Protein AF-A0A9E5VZS6-F1 (afdb_monomer_lite)

Radius of gyration: 19.23 Å; chains: 1; bounding box: 50×30×52 Å

Foldseek 3Di:
DVLVVVLCCQAQNDPVDRPNHLVVLLVLLLVLLVVLLVLLVVFDPPPDVLSVQLVVLSVQCVPDPALVSVLVSLVSNVVSLVVSLVVVVPTPDDPVSVVSSVVSVVSNVVSVVSSVVGCNQVSLVVVVVVVVPPDPPDCVPPDPDDRGDHNDD

Structure (mmCIF, N/CA/C/O backbone):
data_AF-A0A9E5VZS6-F1
#
_entry.id   AF-A0A9E5VZS6-F1
#
loop_
_atom_site.group_PDB
_atom_site.id
_atom_site.type_symbol
_atom_site.label_atom_id
_atom_site.label_alt_id
_atom_site.label_comp_id
_atom_site.label_asym_id
_atom_site.label_entity_id
_atom_site.label_seq_id
_atom_site.pdbx_PDB_ins_code
_atom_site.Cartn_x
_atom_site.Cartn_y
_atom_site.Cartn_z
_atom_site.occupancy
_atom_site.B_iso_or_equiv
_atom_site.auth_seq_id
_atom_site.auth_comp_id
_atom_site.auth_asym_id
_atom_site.auth_atom_id
_atom_site.pdbx_PDB_model_num
ATOM 1 N N . MET A 1 1 ? 20.745 1.304 -21.227 1.00 60.69 1 MET A N 1
ATOM 2 C CA . MET A 1 1 ? 21.016 2.164 -20.062 1.00 60.69 1 MET A CA 1
ATOM 3 C C . MET A 1 1 ? 19.860 3.132 -19.848 1.00 60.69 1 MET A C 1
ATOM 5 O O . MET A 1 1 ? 18.987 2.747 -19.097 1.00 60.69 1 MET A O 1
ATOM 9 N N . LYS A 1 2 ? 19.680 4.189 -20.662 1.00 76.25 2 LYS A N 1
ATOM 10 C CA . LYS A 1 2 ? 18.601 5.202 -20.511 1.00 76.25 2 LYS A CA 1
ATOM 11 C C . LYS A 1 2 ? 17.196 4.717 -20.081 1.00 76.25 2 LYS A C 1
ATOM 13 O O . LYS A 1 2 ? 16.577 5.365 -19.254 1.00 76.25 2 LYS A O 1
ATOM 18 N N . ARG A 1 3 ? 16.666 3.613 -20.634 1.00 76.69 3 ARG A N 1
ATOM 19 C CA . ARG A 1 3 ? 15.328 3.091 -20.255 1.00 76.69 3 ARG A CA 1
ATOM 20 C C . ARG A 1 3 ? 15.298 2.362 -18.912 1.00 76.69 3 ARG A C 1
ATOM 22 O O . ARG A 1 3 ? 14.291 2.422 -18.226 1.00 76.69 3 ARG A O 1
ATOM 29 N N . ARG A 1 4 ? 16.388 1.684 -18.549 1.00 77.81 4 ARG A N 1
ATOM 30 C CA . ARG A 1 4 ? 16.523 1.084 -17.219 1.00 77.81 4 ARG A CA 1
ATOM 31 C C . ARG A 1 4 ? 16.581 2.187 -16.170 1.00 77.81 4 ARG A C 1
ATOM 33 O O . ARG A 1 4 ? 15.800 2.148 -15.236 1.00 77.81 4 ARG A O 1
ATOM 40 N N . ASP A 1 5 ? 17.417 3.192 -16.412 1.00 81.19 5 ASP A N 1
ATOM 41 C CA . ASP A 1 5 ? 17.563 4.346 -15.525 1.00 81.19 5 ASP A CA 1
ATOM 42 C C . ASP A 1 5 ? 16.221 5.091 -15.370 1.00 81.19 5 ASP A C 1
ATOM 44 O O . ASP A 1 5 ? 15.866 5.514 -14.278 1.00 81.19 5 ASP A O 1
ATOM 48 N N . ALA A 1 6 ? 15.424 5.203 -16.443 1.00 81.00 6 ALA A N 1
ATOM 49 C CA . ALA A 1 6 ? 14.077 5.776 -16.380 1.00 81.00 6 ALA A CA 1
ATOM 50 C C . ALA A 1 6 ? 13.093 4.923 -15.555 1.00 81.00 6 ALA A C 1
ATOM 52 O O . ALA A 1 6 ? 12.363 5.469 -14.736 1.00 81.00 6 ALA A O 1
ATOM 53 N N . ALA A 1 7 ? 13.083 3.597 -15.727 1.00 81.62 7 ALA A N 1
ATOM 54 C CA . ALA A 1 7 ? 12.242 2.717 -14.913 1.00 81.62 7 ALA A CA 1
ATOM 55 C C . ALA A 1 7 ? 12.651 2.753 -13.431 1.00 81.62 7 ALA A C 1
ATOM 57 O O . ALA A 1 7 ? 11.790 2.834 -12.563 1.00 81.62 7 ALA A O 1
ATOM 58 N N . GLU A 1 8 ? 13.953 2.744 -13.136 1.00 84.00 8 GLU A N 1
ATOM 59 C CA . GLU A 1 8 ? 14.463 2.886 -11.768 1.00 84.00 8 GLU A CA 1
ATOM 60 C C . GLU A 1 8 ? 14.045 4.234 -11.158 1.00 84.00 8 GLU A C 1
ATOM 62 O O . GLU A 1 8 ? 13.650 4.255 -10.000 1.00 84.00 8 GLU A O 1
ATOM 67 N N . ARG A 1 9 ? 14.005 5.323 -11.939 1.00 84.81 9 ARG A N 1
ATOM 68 C CA . ARG A 1 9 ? 13.484 6.626 -11.487 1.00 84.81 9 ARG A CA 1
ATOM 69 C C . ARG A 1 9 ? 11.993 6.616 -11.159 1.00 84.81 9 ARG A C 1
ATOM 71 O O . ARG A 1 9 ? 11.616 7.099 -10.103 1.00 84.81 9 ARG A O 1
ATOM 78 N N . TYR A 1 10 ? 11.145 6.059 -12.027 1.00 84.06 10 TYR A N 1
ATOM 79 C CA . TYR A 1 10 ? 9.707 5.958 -11.730 1.00 84.06 10 TYR A CA 1
ATOM 80 C C . TYR A 1 10 ? 9.432 5.088 -10.501 1.00 84.06 10 TYR A C 1
ATOM 82 O O . TYR A 1 10 ? 8.443 5.291 -9.798 1.00 84.06 10 TYR A O 1
ATOM 90 N N . PHE A 1 11 ? 10.300 4.109 -10.242 1.00 85.31 11 PHE A N 1
ATOM 91 C CA . PHE A 1 11 ? 10.135 3.213 -9.112 1.00 85.31 11 PHE A CA 1
ATOM 92 C C . PHE A 1 11 ? 10.663 3.798 -7.801 1.00 85.31 11 PHE A C 1
ATOM 94 O O . PHE A 1 11 ? 9.923 3.861 -6.826 1.00 85.31 11 PHE A O 1
ATOM 101 N N . TYR A 1 12 ? 11.932 4.208 -7.781 1.00 86.25 12 TYR A N 1
ATOM 102 C CA . TYR A 1 12 ? 12.658 4.598 -6.571 1.00 86.25 12 TYR A CA 1
ATOM 103 C C . TYR A 1 12 ? 12.740 6.112 -6.349 1.00 86.25 12 TYR A C 1
ATOM 105 O O . TYR A 1 12 ? 13.097 6.508 -5.250 1.00 86.25 12 TYR A O 1
ATOM 113 N N . GLY A 1 13 ? 12.428 6.937 -7.352 1.00 82.69 13 GLY A N 1
ATOM 114 C CA . GLY A 1 13 ? 12.620 8.386 -7.287 1.00 82.69 13 GLY A CA 1
ATOM 115 C C . GLY A 1 13 ? 13.987 8.842 -7.806 1.00 82.69 13 GLY A C 1
ATOM 116 O O . GLY A 1 13 ? 14.698 8.115 -8.512 1.00 82.69 13 GLY A O 1
ATOM 117 N N . THR A 1 14 ? 14.341 10.093 -7.519 1.00 76.75 14 THR A N 1
ATOM 118 C CA . THR A 1 14 ? 15.649 10.675 -7.839 1.00 76.75 14 THR A CA 1
ATOM 119 C C . THR A 1 14 ? 16.239 11.320 -6.598 1.00 76.75 14 THR A C 1
ATOM 121 O O . THR A 1 14 ? 15.518 11.950 -5.843 1.00 76.75 14 THR A O 1
ATOM 124 N N . ASN A 1 15 ? 17.569 11.308 -6.467 1.00 61.03 15 ASN A N 1
ATOM 125 C CA . ASN A 1 15 ? 18.274 11.930 -5.335 1.00 61.03 15 ASN A CA 1
ATOM 126 C C . ASN A 1 15 ? 17.906 13.408 -5.057 1.00 61.03 15 ASN A C 1
ATOM 128 O O . ASN A 1 15 ? 18.200 13.893 -3.968 1.00 61.03 15 ASN A O 1
ATOM 132 N N . ASP A 1 16 ? 17.330 14.119 -6.034 1.00 57.69 16 ASP A N 1
ATOM 133 C CA . ASP A 1 16 ? 16.931 15.527 -5.918 1.00 57.69 16 ASP A CA 1
ATOM 134 C C . ASP A 1 16 ? 15.439 15.706 -5.580 1.00 57.69 16 ASP A C 1
ATOM 136 O O . ASP A 1 16 ? 15.062 16.756 -5.061 1.00 57.69 16 ASP A O 1
ATOM 140 N N . ASN A 1 17 ? 14.597 14.707 -5.875 1.00 54.12 17 ASN A N 1
ATOM 141 C CA . ASN A 1 17 ? 13.210 14.628 -5.426 1.00 54.12 17 ASN A CA 1
ATOM 142 C C . ASN A 1 17 ? 12.678 13.190 -5.604 1.00 54.12 17 ASN A C 1
ATOM 144 O O . ASN A 1 17 ? 12.625 12.684 -6.733 1.00 54.12 17 ASN A O 1
ATOM 148 N N . ASP A 1 18 ? 12.306 12.541 -4.499 1.00 66.50 18 ASP A N 1
ATOM 149 C CA . ASP A 1 18 ? 11.677 11.209 -4.492 1.00 66.50 18 ASP A CA 1
ATOM 150 C C . ASP A 1 18 ? 10.143 11.285 -4.554 1.00 66.50 18 ASP A C 1
ATOM 152 O O . ASP A 1 18 ? 9.480 10.247 -4.680 1.00 66.50 18 ASP A O 1
ATOM 156 N N . GLU A 1 19 ? 9.588 12.503 -4.490 1.00 72.81 19 GLU A N 1
ATOM 157 C CA . GLU A 1 19 ? 8.174 12.782 -4.740 1.00 72.81 19 GLU A CA 1
ATOM 158 C C . GLU A 1 19 ? 7.766 12.202 -6.108 1.00 72.81 19 GLU A C 1
ATOM 160 O O . GLU A 1 19 ? 8.526 12.232 -7.078 1.00 72.81 19 GLU A O 1
ATOM 165 N N . ASP A 1 20 ? 6.563 11.634 -6.175 1.00 80.38 20 ASP A N 1
ATOM 166 C CA . ASP A 1 20 ? 5.991 11.000 -7.372 1.00 80.38 20 ASP A CA 1
ATOM 167 C C . ASP A 1 20 ? 6.629 9.677 -7.847 1.00 80.38 20 ASP A C 1
ATOM 169 O O . ASP A 1 20 ? 6.488 9.285 -9.008 1.00 80.38 20 ASP A O 1
ATOM 173 N N . SER A 1 21 ? 7.280 8.928 -6.952 1.00 89.31 21 SER A N 1
ATOM 174 C CA . SER A 1 21 ? 7.743 7.557 -7.223 1.00 89.31 21 SER A CA 1
ATOM 175 C C . SER A 1 21 ? 6.813 6.476 -6.658 1.00 89.31 21 SER A C 1
ATOM 177 O O . SER A 1 21 ? 6.047 6.710 -5.721 1.00 89.31 21 SER A O 1
ATOM 179 N N . VAL A 1 22 ? 6.902 5.248 -7.186 1.00 89.50 22 VAL A N 1
ATOM 180 C CA . VAL A 1 22 ? 6.166 4.096 -6.626 1.00 89.50 22 VAL A CA 1
ATOM 181 C C . VAL A 1 22 ? 6.519 3.898 -5.149 1.00 89.50 22 VAL A C 1
ATOM 183 O O . VAL A 1 22 ? 5.627 3.731 -4.322 1.00 89.50 22 VAL A O 1
ATOM 186 N N . VAL A 1 23 ? 7.807 3.948 -4.796 1.00 91.12 23 VAL A N 1
ATOM 187 C CA . VAL A 1 23 ? 8.265 3.784 -3.407 1.00 91.12 23 VAL A CA 1
ATOM 188 C C . VAL A 1 23 ? 7.742 4.896 -2.499 1.00 91.12 23 VAL A C 1
ATOM 190 O O . VAL A 1 23 ? 7.324 4.599 -1.382 1.00 91.12 23 VAL A O 1
ATOM 193 N N . TYR A 1 24 ? 7.701 6.142 -2.972 1.00 92.62 24 TYR A N 1
ATOM 194 C CA . TYR A 1 24 ? 7.118 7.251 -2.219 1.00 92.62 24 TYR A CA 1
ATOM 195 C C . TYR A 1 24 ? 5.657 6.976 -1.844 1.00 92.62 24 TYR A C 1
ATOM 197 O O . TYR A 1 24 ? 5.310 6.981 -0.666 1.00 92.62 24 TYR A O 1
ATOM 205 N N . TYR A 1 25 ? 4.817 6.618 -2.816 1.00 93.19 25 TYR A N 1
ATOM 206 C CA . TYR A 1 25 ? 3.405 6.334 -2.549 1.00 93.19 25 TYR A CA 1
ATOM 207 C C . TYR A 1 25 ? 3.176 5.062 -1.716 1.00 93.19 25 TYR A C 1
ATOM 209 O O . TYR A 1 25 ? 2.203 4.982 -0.964 1.00 93.19 25 TYR A O 1
ATOM 217 N N . LEU A 1 26 ? 4.076 4.077 -1.786 1.00 94.56 26 LEU A N 1
ATOM 218 C CA . LEU A 1 26 ? 4.056 2.936 -0.865 1.00 94.56 26 LEU A CA 1
ATOM 219 C C . LEU A 1 26 ? 4.349 3.367 0.579 1.00 94.56 26 LEU A C 1
ATOM 221 O O . LEU A 1 26 ? 3.689 2.887 1.501 1.00 94.56 26 LEU A O 1
ATOM 225 N N . ASN A 1 27 ? 5.286 4.295 0.781 1.00 95.06 27 ASN A N 1
ATOM 226 C CA . ASN A 1 27 ? 5.580 4.850 2.102 1.00 95.06 27 ASN A CA 1
ATOM 227 C C . ASN A 1 27 ? 4.415 5.696 2.636 1.00 95.06 27 ASN A C 1
ATOM 229 O O . ASN A 1 27 ? 4.072 5.572 3.812 1.00 95.06 27 ASN A O 1
ATOM 233 N N . GLU A 1 28 ? 3.741 6.467 1.779 1.00 96.00 28 GLU A N 1
ATOM 234 C CA . GLU A 1 28 ? 2.511 7.183 2.152 1.00 96.00 28 GLU A CA 1
ATOM 235 C C . GLU A 1 28 ? 1.418 6.212 2.622 1.00 96.00 28 GLU A C 1
ATOM 237 O O . GLU A 1 28 ? 0.773 6.427 3.649 1.00 96.00 28 GLU A O 1
ATOM 242 N N . ARG A 1 29 ? 1.260 5.068 1.949 1.00 97.19 29 ARG A N 1
ATOM 243 C CA . ARG A 1 29 ? 0.309 4.027 2.371 1.00 97.19 29 ARG A CA 1
ATOM 244 C C . ARG A 1 29 ? 0.686 3.384 3.708 1.00 97.19 29 ARG A C 1
ATOM 246 O O . ARG A 1 29 ? -0.205 3.147 4.525 1.00 97.19 29 ARG A O 1
ATOM 253 N N . ILE A 1 30 ? 1.976 3.153 3.972 1.00 97.69 30 ILE A N 1
ATOM 254 C CA . ILE A 1 30 ? 2.464 2.698 5.289 1.00 97.69 30 ILE A CA 1
ATOM 255 C C . ILE A 1 30 ? 2.154 3.744 6.370 1.00 97.69 30 ILE A C 1
ATOM 257 O O . ILE A 1 30 ? 1.677 3.385 7.448 1.00 97.69 30 ILE A O 1
ATOM 261 N N . SER A 1 31 ? 2.374 5.029 6.084 1.00 97.69 31 SER A N 1
ATOM 262 C CA . SER A 1 31 ? 2.071 6.139 6.997 1.00 97.69 31 SER A CA 1
ATOM 263 C C . SER A 1 31 ? 0.578 6.188 7.347 1.00 97.69 31 SER A C 1
ATOM 265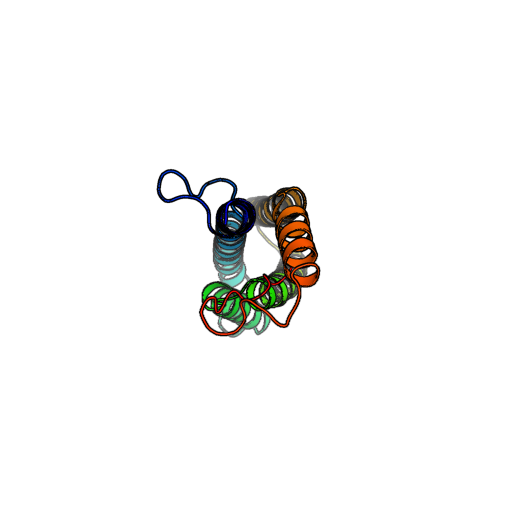 O O . SER A 1 31 ? 0.198 6.164 8.523 1.00 97.69 31 SER A O 1
ATOM 267 N N . SER A 1 32 ? -0.288 6.123 6.332 1.00 98.19 32 SER A N 1
ATOM 268 C CA . SER A 1 32 ? -1.744 6.048 6.497 1.00 98.19 32 SER A CA 1
ATOM 269 C C . SER A 1 32 ? -2.17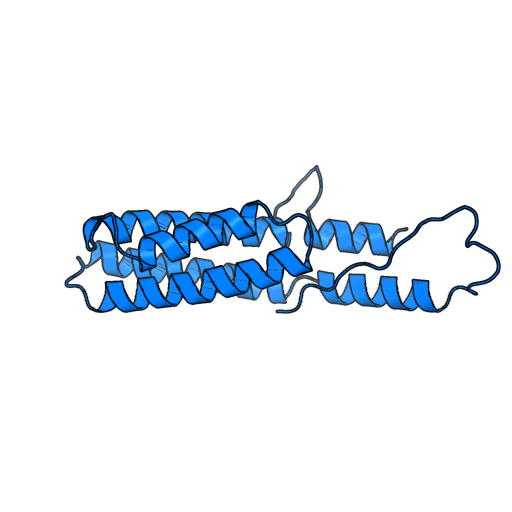9 4.818 7.302 1.00 98.19 32 SER A C 1
ATOM 271 O O . SER A 1 32 ? -3.053 4.918 8.167 1.00 98.19 32 SER A O 1
ATOM 273 N N . ALA A 1 33 ? -1.539 3.662 7.102 1.00 98.31 33 ALA A N 1
ATOM 274 C CA . ALA A 1 33 ? -1.794 2.466 7.906 1.00 98.31 33 ALA A CA 1
ATOM 275 C C . ALA A 1 33 ? -1.337 2.637 9.366 1.00 98.31 33 ALA A C 1
ATOM 277 O O . ALA A 1 33 ? -2.022 2.197 10.291 1.00 98.31 33 ALA A O 1
ATOM 278 N N . GLY A 1 34 ? -0.232 3.345 9.605 1.00 97.81 34 GLY A N 1
ATOM 279 C CA . GLY A 1 34 ? 0.188 3.758 10.945 1.00 97.81 34 GLY A CA 1
ATOM 280 C C . GLY A 1 34 ? -0.878 4.600 11.654 1.00 97.81 34 GLY A C 1
ATOM 281 O O . GLY A 1 34 ? -1.220 4.328 12.809 1.00 97.81 34 GLY A O 1
ATOM 282 N N . ASN A 1 35 ? -1.477 5.560 10.945 1.00 97.94 35 ASN A N 1
ATOM 283 C CA . ASN A 1 35 ? -2.584 6.367 11.464 1.00 97.94 35 ASN A CA 1
ATOM 284 C C . ASN A 1 35 ? -3.828 5.518 11.766 1.00 97.94 35 ASN A C 1
ATOM 286 O O . ASN A 1 35 ? -4.464 5.706 12.808 1.00 97.94 35 ASN A O 1
ATOM 290 N N . LEU A 1 36 ? -4.138 4.532 10.917 1.00 98.31 36 LEU A N 1
ATOM 291 C CA . LEU A 1 36 ? -5.226 3.581 11.159 1.00 98.31 36 LEU A CA 1
ATOM 292 C C . LEU A 1 36 ? -5.017 2.811 12.470 1.00 98.31 36 LEU A C 1
ATOM 294 O O . LEU A 1 36 ? -5.940 2.707 13.279 1.00 98.31 36 LEU A O 1
ATOM 298 N N . LEU A 1 37 ? -3.798 2.320 12.718 1.00 97.94 37 LEU A N 1
ATOM 299 C CA . LEU A 1 37 ? -3.452 1.607 13.952 1.00 97.94 37 LEU A CA 1
ATOM 300 C C . LEU A 1 37 ? -3.626 2.481 15.204 1.00 97.94 37 LEU A C 1
ATOM 302 O O . LEU A 1 37 ? -4.033 1.977 16.252 1.00 97.94 37 LEU A O 1
ATOM 306 N N . ILE A 1 38 ? -3.343 3.786 15.115 1.00 96.19 38 ILE A N 1
ATOM 307 C CA . ILE A 1 38 ? -3.553 4.731 16.225 1.00 96.19 38 ILE A CA 1
ATOM 308 C C . ILE A 1 38 ? -5.039 4.832 16.582 1.00 96.19 38 ILE A C 1
ATOM 310 O O . ILE A 1 38 ? -5.377 4.787 17.767 1.00 96.19 38 ILE A O 1
ATOM 314 N N . ILE A 1 39 ? -5.928 4.946 15.588 1.00 96.25 39 ILE A N 1
ATOM 315 C CA . ILE A 1 39 ? -7.378 4.934 15.835 1.00 96.25 39 ILE A CA 1
ATOM 316 C C . ILE A 1 39 ? -7.791 3.578 16.401 1.00 96.25 39 ILE A C 1
ATOM 318 O O . ILE A 1 39 ? -8.484 3.522 17.415 1.00 96.25 39 ILE A O 1
ATOM 322 N N . ALA A 1 40 ? -7.346 2.486 15.776 1.00 97.44 40 ALA A N 1
ATOM 323 C CA . ALA A 1 40 ? -7.779 1.137 16.114 1.00 97.44 40 ALA A CA 1
ATOM 324 C C . ALA A 1 40 ? -7.555 0.787 17.587 1.00 97.44 40 ALA A C 1
ATOM 326 O O . ALA A 1 40 ? -8.454 0.267 18.248 1.00 97.44 40 ALA A O 1
ATOM 327 N N . ARG A 1 41 ? -6.390 1.156 18.129 1.00 96.75 41 ARG A N 1
ATOM 328 C CA . ARG A 1 41 ? -6.019 0.918 19.533 1.00 96.75 41 ARG A CA 1
ATOM 329 C C . ARG A 1 41 ? -6.908 1.638 20.553 1.00 96.75 41 ARG A C 1
ATOM 331 O O . ARG A 1 41 ? -6.860 1.300 21.729 1.00 96.75 41 ARG A O 1
ATOM 338 N N . ARG A 1 42 ? -7.718 2.620 20.138 1.00 96.06 42 ARG A N 1
ATOM 339 C CA . ARG A 1 42 ? -8.703 3.282 21.016 1.00 96.06 42 ARG A CA 1
ATOM 340 C C . ARG A 1 42 ? -9.984 2.467 21.189 1.00 96.06 42 ARG A C 1
ATOM 342 O O . ARG A 1 42 ? -10.713 2.698 22.148 1.00 96.06 42 ARG A O 1
ATOM 349 N N . TYR A 1 43 ? -10.271 1.561 20.255 1.00 97.38 43 TYR A N 1
ATOM 350 C CA . TYR A 1 43 ? -11.566 0.886 20.140 1.00 97.38 43 TYR A CA 1
ATOM 351 C C . TYR A 1 43 ? -11.478 -0.639 20.201 1.00 97.38 43 TYR A C 1
ATOM 353 O O . TYR A 1 43 ? -12.467 -1.287 20.535 1.00 97.38 43 TYR A O 1
ATOM 361 N N . LEU A 1 44 ? -10.321 -1.216 19.883 1.00 96.81 44 LEU A N 1
ATOM 362 C CA . LEU A 1 44 ? -10.083 -2.657 19.891 1.00 96.81 44 LEU A CA 1
ATOM 363 C C . LEU A 1 44 ? -9.069 -3.038 20.974 1.00 96.81 44 LEU A C 1
ATOM 365 O O . LEU A 1 44 ? -8.361 -2.191 21.519 1.00 96.81 44 LEU A O 1
ATOM 369 N N . SER A 1 45 ? -9.001 -4.334 21.286 1.00 94.94 45 SER A N 1
ATOM 370 C CA . SER A 1 45 ? -7.993 -4.868 22.207 1.00 94.94 45 SER A CA 1
ATOM 371 C C . SER A 1 45 ? -6.584 -4.673 21.643 1.00 94.94 45 SER A C 1
ATOM 373 O O . SER A 1 45 ? -6.372 -4.785 20.441 1.00 94.94 45 SER A O 1
ATOM 375 N N . GLU A 1 46 ? -5.595 -4.459 22.510 1.00 85.25 46 GLU A N 1
ATOM 376 C CA . GLU A 1 46 ? -4.187 -4.352 22.106 1.00 85.25 46 GLU A CA 1
ATOM 377 C C . GLU A 1 46 ? -3.683 -5.606 21.368 1.00 85.25 46 GLU A C 1
ATOM 379 O O . GLU A 1 46 ? -2.867 -5.500 20.457 1.00 85.25 46 GLU A O 1
ATOM 384 N N . ASN A 1 47 ? -4.232 -6.779 21.705 1.00 91.25 47 ASN A N 1
ATOM 385 C CA . ASN A 1 47 ? -3.910 -8.060 21.071 1.00 91.25 47 ASN A CA 1
ATOM 386 C C . ASN A 1 47 ? -4.879 -8.430 19.936 1.00 91.25 47 ASN A C 1
ATOM 388 O O . ASN A 1 47 ? -4.979 -9.603 19.569 1.00 91.25 47 ASN A O 1
ATOM 392 N N . ASP A 1 48 ? -5.645 -7.469 19.410 1.00 97.62 48 ASP A N 1
ATOM 393 C CA . ASP A 1 48 ? -6.538 -7.730 18.288 1.00 97.62 48 ASP A CA 1
ATOM 394 C C . ASP A 1 48 ? -5.730 -8.203 17.068 1.00 97.62 48 ASP A C 1
ATOM 396 O O . ASP A 1 48 ? -4.704 -7.622 16.685 1.00 97.62 48 ASP A O 1
ATOM 400 N N . LYS A 1 49 ? -6.192 -9.295 16.453 1.00 97.75 49 LYS A N 1
ATOM 401 C CA . LYS A 1 49 ? -5.510 -9.901 15.311 1.00 97.75 49 LYS A CA 1
ATOM 402 C C . LYS A 1 49 ? -5.411 -8.921 14.139 1.00 97.75 49 LYS A C 1
ATOM 404 O O . LYS A 1 49 ? -4.377 -8.893 13.485 1.00 97.75 49 LYS A O 1
ATOM 409 N N . LEU A 1 50 ? -6.425 -8.090 13.900 1.00 97.75 50 LEU A N 1
ATOM 410 C CA . LEU A 1 50 ? -6.441 -7.149 12.777 1.00 97.75 50 LEU A CA 1
ATOM 411 C C . LEU A 1 50 ? -5.409 -6.027 12.951 1.00 97.75 50 LEU A C 1
ATOM 413 O O . LEU A 1 50 ? -4.779 -5.616 11.979 1.00 97.75 50 LEU A O 1
ATOM 417 N N . ILE A 1 51 ? -5.167 -5.582 14.190 1.00 98.19 51 ILE A N 1
ATOM 418 C CA . ILE A 1 51 ? -4.070 -4.652 14.514 1.00 98.19 51 ILE A CA 1
ATOM 419 C C . ILE A 1 51 ? -2.719 -5.306 14.199 1.00 98.19 51 ILE A C 1
ATOM 421 O O . ILE A 1 51 ? -1.841 -4.679 13.602 1.00 98.19 51 ILE A O 1
ATOM 425 N N . THR A 1 52 ? -2.562 -6.577 14.571 1.00 98.00 52 THR A N 1
ATOM 426 C CA . THR A 1 52 ? -1.335 -7.342 14.310 1.00 98.00 52 THR A CA 1
ATOM 427 C C . THR A 1 52 ? -1.112 -7.552 12.809 1.00 98.00 52 THR A C 1
ATOM 429 O O . THR A 1 52 ? -0.005 -7.333 12.322 1.00 98.00 52 THR A O 1
ATOM 432 N N . ASP A 1 53 ? -2.155 -7.924 12.065 1.00 98.12 53 ASP A N 1
ATOM 433 C CA . ASP A 1 53 ? -2.094 -8.189 10.625 1.00 98.12 53 ASP A CA 1
ATOM 434 C C . ASP A 1 53 ? -1.683 -6.937 9.828 1.00 98.12 53 ASP A C 1
ATOM 436 O O . ASP A 1 53 ? -0.817 -7.020 8.953 1.00 98.12 53 ASP A O 1
ATOM 440 N N . VAL A 1 54 ? -2.253 -5.770 10.156 1.00 98.12 54 VAL A N 1
ATOM 441 C CA . VAL A 1 54 ? -1.869 -4.492 9.530 1.00 98.12 54 VAL A CA 1
ATOM 442 C C . VAL A 1 54 ? -0.417 -4.149 9.862 1.00 98.12 54 VAL A C 1
ATOM 444 O O . VAL A 1 54 ? 0.367 -3.862 8.959 1.00 98.12 54 VAL A O 1
ATOM 447 N N . SER A 1 55 ? -0.016 -4.255 11.134 1.00 97.94 55 SER A N 1
ATOM 448 C CA . SER A 1 55 ? 1.364 -3.967 11.549 1.00 97.94 55 SER A CA 1
ATOM 449 C C . SER A 1 55 ? 2.388 -4.855 10.832 1.00 97.94 55 SER A C 1
ATOM 451 O O . SER A 1 55 ? 3.429 -4.366 10.398 1.00 97.94 55 SER A O 1
ATOM 453 N N . GLN A 1 56 ? 2.096 -6.149 10.679 1.00 97.94 56 GLN A N 1
ATOM 454 C CA . GLN A 1 56 ? 2.967 -7.084 9.962 1.00 97.94 56 GLN A CA 1
ATOM 455 C C . GLN A 1 56 ? 3.010 -6.805 8.458 1.00 97.94 56 GLN A C 1
ATOM 457 O O . GLN A 1 56 ? 4.048 -7.009 7.828 1.00 97.94 56 GLN A O 1
ATOM 462 N N . SER A 1 57 ? 1.900 -6.358 7.868 1.00 97.38 57 SER A N 1
ATOM 463 C CA . SER A 1 57 ? 1.852 -6.002 6.447 1.00 97.38 57 SER A CA 1
ATOM 464 C C . SER A 1 57 ? 2.693 -4.758 6.160 1.00 97.38 57 SER A C 1
ATOM 466 O O . SER A 1 57 ? 3.465 -4.772 5.202 1.00 97.38 57 SER A O 1
ATOM 468 N N . CYS A 1 58 ? 2.642 -3.741 7.032 1.00 97.56 58 CYS A N 1
ATOM 469 C CA . CYS A 1 58 ? 3.544 -2.587 6.965 1.00 97.56 58 CYS A CA 1
ATOM 470 C C . CYS A 1 58 ? 5.015 -3.018 7.016 1.00 97.56 58 CYS A C 1
ATOM 472 O O . CYS A 1 58 ? 5.790 -2.659 6.134 1.00 97.56 58 CYS A O 1
ATOM 474 N N . GLU A 1 59 ? 5.387 -3.836 8.005 1.00 98.00 59 GLU A N 1
ATOM 475 C CA . GLU A 1 59 ? 6.771 -4.291 8.189 1.00 98.00 59 GLU A CA 1
ATOM 476 C C . GLU A 1 59 ? 7.293 -5.072 6.973 1.00 98.00 59 GLU A C 1
ATOM 478 O O . GLU A 1 59 ? 8.430 -4.883 6.536 1.00 98.00 59 GLU A O 1
ATOM 483 N N . LYS A 1 60 ? 6.469 -5.958 6.403 1.00 96.81 60 LYS A N 1
ATOM 484 C CA . LYS A 1 60 ? 6.847 -6.734 5.215 1.00 96.81 60 LYS A CA 1
ATOM 485 C C . LYS A 1 60 ? 6.996 -5.853 3.978 1.00 96.81 60 LYS A C 1
ATOM 487 O O . LYS A 1 60 ? 7.934 -6.058 3.211 1.00 96.81 60 LYS A O 1
ATOM 492 N N . LEU A 1 61 ? 6.105 -4.878 3.795 1.00 94.50 61 LEU A N 1
ATOM 493 C CA . LEU A 1 61 ? 6.174 -3.939 2.676 1.00 94.50 61 LEU A CA 1
ATOM 494 C C . LEU A 1 61 ? 7.419 -3.045 2.757 1.00 94.50 61 LEU A C 1
ATOM 496 O O . LEU A 1 61 ? 8.107 -2.849 1.751 1.00 94.50 61 LEU A O 1
ATOM 500 N N . GLU A 1 62 ? 7.737 -2.554 3.954 1.00 94.69 62 GLU A N 1
ATOM 501 C CA . GLU A 1 62 ? 8.928 -1.743 4.217 1.00 94.69 62 GLU A CA 1
ATOM 502 C C . GLU A 1 62 ? 10.214 -2.517 3.887 1.00 94.69 62 GLU A C 1
ATOM 504 O O . GLU A 1 62 ? 11.098 -1.998 3.207 1.00 94.69 62 GLU A O 1
ATOM 509 N N . LYS A 1 63 ? 10.281 -3.795 4.284 1.00 94.12 63 LYS A N 1
ATOM 510 C CA . LYS A 1 63 ? 11.450 -4.672 4.094 1.00 94.12 63 LYS A CA 1
ATOM 511 C C . LYS A 1 63 ? 11.592 -5.281 2.699 1.00 94.12 63 LYS A C 1
ATOM 513 O O . LYS A 1 63 ? 12.584 -5.955 2.440 1.00 94.12 63 LYS A O 1
ATOM 518 N N . ALA A 1 64 ? 10.608 -5.132 1.819 1.00 89.81 64 ALA A N 1
ATOM 519 C CA . ALA A 1 64 ? 10.698 -5.710 0.484 1.00 89.81 64 ALA A CA 1
ATOM 520 C C . ALA A 1 64 ? 11.669 -4.925 -0.403 1.00 89.81 64 ALA A C 1
ATOM 522 O O . ALA A 1 64 ? 11.463 -3.736 -0.650 1.00 89.81 64 ALA A O 1
ATOM 523 N N . ASP A 1 65 ? 12.683 -5.614 -0.926 1.00 84.06 65 ASP A N 1
ATOM 524 C CA . ASP A 1 65 ? 13.764 -5.005 -1.713 1.00 84.06 65 ASP A CA 1
ATOM 525 C C . ASP A 1 65 ? 13.468 -4.933 -3.219 1.00 84.06 65 ASP A C 1
ATOM 527 O O . ASP A 1 65 ? 14.119 -4.186 -3.955 1.00 84.06 65 ASP A O 1
ATOM 531 N N . ASP A 1 66 ? 12.486 -5.700 -3.696 1.00 80.19 66 ASP A N 1
ATOM 532 C CA . ASP A 1 66 ? 12.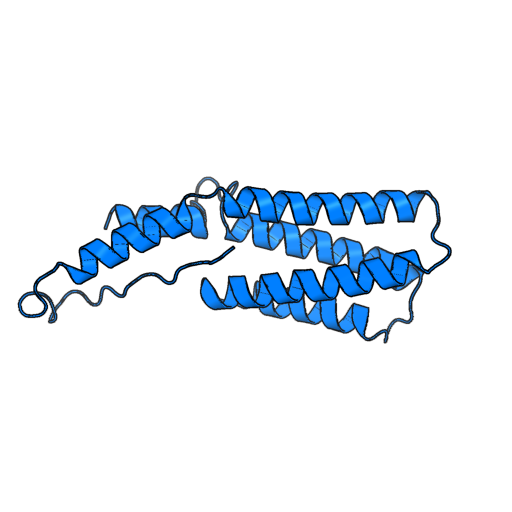170 -5.816 -5.117 1.00 80.19 66 ASP A CA 1
ATOM 5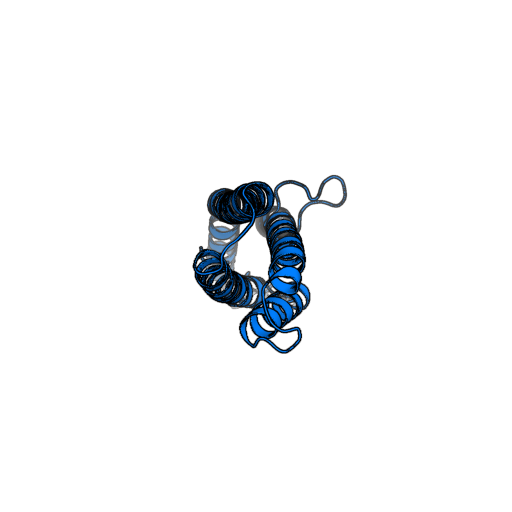33 C C . ASP A 1 66 ? 10.714 -5.427 -5.451 1.00 80.19 66 ASP A C 1
ATOM 535 O O . ASP A 1 66 ? 9.828 -5.525 -4.594 1.00 80.19 66 ASP A O 1
ATOM 539 N N . PRO A 1 67 ? 10.440 -5.000 -6.702 1.00 82.81 67 PRO A N 1
ATOM 540 C CA . PRO A 1 67 ? 9.104 -4.587 -7.129 1.00 82.81 67 PRO A CA 1
ATOM 541 C C . PRO A 1 67 ? 8.010 -5.632 -6.911 1.00 82.81 67 PRO A C 1
ATOM 543 O O . PRO A 1 67 ? 6.907 -5.275 -6.506 1.00 82.81 67 PRO A O 1
ATOM 546 N N . LYS A 1 68 ? 8.299 -6.921 -7.119 1.00 82.62 68 LYS A N 1
ATOM 547 C CA . LYS A 1 68 ? 7.294 -7.974 -6.952 1.00 82.62 68 LYS A CA 1
ATOM 548 C C . LYS A 1 68 ? 6.918 -8.128 -5.483 1.00 82.62 68 LYS A C 1
ATOM 550 O O . LYS A 1 68 ? 5.733 -8.171 -5.168 1.00 82.62 68 LYS A O 1
ATOM 555 N N . GLY A 1 69 ? 7.912 -8.178 -4.596 1.00 84.62 69 GLY A N 1
ATOM 556 C CA . GLY A 1 69 ? 7.674 -8.217 -3.154 1.00 84.62 69 GLY A CA 1
ATOM 557 C C . GLY A 1 69 ? 6.900 -6.989 -2.673 1.00 84.62 69 GLY A C 1
ATOM 558 O O . GLY A 1 69 ? 5.946 -7.121 -1.911 1.00 84.62 69 GLY A O 1
ATOM 559 N N . LYS A 1 70 ? 7.253 -5.795 -3.167 1.00 89.75 70 LYS A N 1
ATOM 560 C CA . LYS A 1 70 ? 6.533 -4.559 -2.830 1.00 89.75 70 LYS A CA 1
ATOM 561 C C . LYS A 1 70 ? 5.074 -4.580 -3.294 1.00 89.75 70 LYS A C 1
ATOM 563 O O . LYS A 1 70 ? 4.216 -4.124 -2.548 1.00 89.75 70 LYS A O 1
ATOM 568 N N . TYR A 1 71 ? 4.774 -5.130 -4.469 1.00 86.12 71 TYR A N 1
ATOM 569 C CA . TYR A 1 71 ? 3.390 -5.298 -4.917 1.00 86.12 71 TYR A CA 1
ATOM 570 C C . TYR A 1 71 ? 2.618 -6.268 -4.016 1.00 86.12 71 TYR A C 1
ATOM 572 O O . TYR A 1 71 ? 1.601 -5.889 -3.438 1.00 86.12 71 TYR A O 1
ATOM 580 N N . GLU A 1 72 ? 3.145 -7.479 -3.820 1.00 88.31 72 GLU A N 1
ATOM 581 C CA . GLU A 1 72 ? 2.488 -8.529 -3.031 1.00 88.31 72 GLU A CA 1
ATOM 582 C C . GLU A 1 72 ? 2.168 -8.049 -1.606 1.00 88.31 72 GLU A C 1
ATOM 584 O O . GLU A 1 72 ? 1.057 -8.227 -1.104 1.00 88.31 72 GLU A O 1
ATOM 589 N N . TYR A 1 73 ? 3.119 -7.382 -0.947 1.00 94.56 73 TYR A N 1
ATOM 590 C CA . TYR A 1 73 ? 2.884 -6.863 0.398 1.00 94.56 73 TYR A CA 1
ATOM 591 C C . TYR A 1 73 ? 2.017 -5.601 0.423 1.00 94.56 73 TYR A C 1
ATOM 593 O O . TYR A 1 73 ? 1.347 -5.363 1.427 1.00 94.56 73 TYR A O 1
ATOM 601 N N . ASN A 1 74 ? 1.956 -4.825 -0.661 1.00 93.69 74 ASN A N 1
ATOM 602 C CA . ASN A 1 74 ? 1.007 -3.721 -0.787 1.00 93.69 74 ASN A CA 1
ATOM 603 C C . ASN A 1 74 ? -0.442 -4.214 -0.949 1.00 93.69 74 ASN A C 1
ATOM 605 O O . ASN A 1 74 ? -1.361 -3.622 -0.374 1.00 93.69 74 ASN A O 1
ATOM 609 N N . GLU A 1 75 ? -0.664 -5.314 -1.671 1.00 91.88 75 GLU A N 1
ATOM 610 C CA . GLU A 1 75 ? -1.975 -5.974 -1.709 1.00 91.88 75 GLU A CA 1
ATOM 611 C C . GLU A 1 75 ? -2.370 -6.472 -0.317 1.00 91.88 75 GLU A C 1
ATOM 613 O O . GLU A 1 75 ? -3.463 -6.176 0.166 1.00 91.88 75 GLU A O 1
ATOM 618 N N . LYS A 1 76 ? -1.447 -7.134 0.394 1.00 96.00 76 LYS A N 1
ATOM 619 C CA . LYS A 1 76 ? -1.689 -7.595 1.772 1.00 96.00 76 LYS A CA 1
ATOM 620 C C . LYS A 1 76 ? -1.958 -6.449 2.746 1.00 96.00 76 LYS A C 1
ATOM 622 O O . LYS A 1 76 ? -2.801 -6.585 3.637 1.00 96.00 76 LYS A O 1
ATOM 627 N N . LEU A 1 77 ? -1.297 -5.306 2.562 1.00 97.31 77 LEU A N 1
ATOM 628 C CA . LEU A 1 77 ? -1.599 -4.093 3.316 1.00 97.31 77 LEU A CA 1
ATOM 629 C C . LEU A 1 77 ? -3.028 -3.607 3.036 1.00 97.31 77 LEU A C 1
ATOM 631 O O . LEU A 1 77 ? -3.743 -3.285 3.977 1.00 97.31 77 LEU A O 1
ATOM 635 N N . THR A 1 78 ? -3.472 -3.617 1.776 1.00 95.50 78 THR A N 1
ATOM 636 C CA . THR A 1 78 ? -4.856 -3.257 1.409 1.00 95.50 78 THR A CA 1
ATOM 637 C C . THR A 1 78 ? -5.862 -4.172 2.096 1.00 95.50 78 THR A C 1
ATOM 639 O O . THR A 1 78 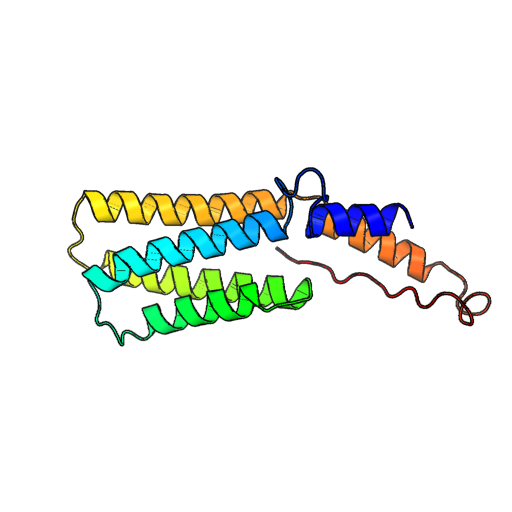? -6.734 -3.693 2.815 1.00 95.50 78 THR A O 1
ATOM 642 N N . GLU A 1 79 ? -5.698 -5.489 1.941 1.00 96.31 79 GLU A N 1
ATOM 643 C CA . GLU A 1 79 ? -6.594 -6.493 2.525 1.00 96.31 79 GLU A CA 1
ATOM 644 C C . GLU A 1 79 ? -6.712 -6.343 4.051 1.00 96.31 79 GLU A C 1
ATOM 646 O O . GLU A 1 79 ? -7.813 -6.376 4.608 1.00 96.31 79 GLU A O 1
ATOM 651 N N . SER A 1 80 ? -5.580 -6.168 4.742 1.00 98.12 80 SER A N 1
ATOM 652 C CA . SER A 1 80 ? -5.558 -6.043 6.204 1.00 98.12 80 SER A CA 1
ATOM 653 C C . SER A 1 80 ? -6.134 -4.710 6.688 1.00 98.12 80 SER A C 1
ATOM 655 O O . SER A 1 80 ? -6.902 -4.698 7.654 1.00 98.12 80 SER A O 1
ATOM 657 N N . CYS A 1 81 ? -5.831 -3.600 6.009 1.00 98.06 81 CYS A N 1
ATOM 658 C CA . CYS A 1 81 ? -6.408 -2.294 6.322 1.00 98.06 81 CYS A CA 1
ATOM 659 C C . CYS A 1 81 ? -7.924 -2.282 6.101 1.00 98.06 81 CYS A C 1
ATOM 661 O O . CYS A 1 81 ? -8.650 -1.808 6.973 1.00 98.06 81 CYS A O 1
ATOM 663 N N . ASP A 1 82 ? -8.421 -2.851 5.001 1.00 97.19 82 ASP A N 1
ATOM 664 C CA . ASP A 1 82 ? -9.858 -2.940 4.720 1.00 97.19 82 ASP A CA 1
ATOM 665 C C . ASP A 1 82 ? -10.598 -3.766 5.775 1.00 97.19 82 ASP A C 1
ATOM 667 O O . ASP A 1 82 ? -11.661 -3.358 6.254 1.00 97.19 82 ASP A O 1
ATOM 671 N N . ALA A 1 83 ? -10.017 -4.891 6.201 1.00 97.94 83 ALA A N 1
ATOM 672 C CA . ALA A 1 83 ? -10.575 -5.704 7.277 1.00 97.94 83 ALA A CA 1
ATOM 673 C C . ALA A 1 83 ? -10.646 -4.926 8.604 1.00 97.94 83 ALA A C 1
ATOM 675 O O . ALA A 1 83 ? -11.681 -4.937 9.277 1.00 97.94 83 ALA A O 1
ATOM 676 N N . LEU A 1 84 ? -9.579 -4.205 8.965 1.00 98.38 84 LEU A N 1
ATOM 677 C CA . LEU A 1 84 ? -9.536 -3.393 10.182 1.00 98.38 84 LEU A CA 1
ATOM 678 C C . LEU A 1 84 ? -10.515 -2.209 10.127 1.00 98.38 84 LEU A C 1
ATOM 680 O O . LEU A 1 84 ? -11.248 -1.974 11.087 1.00 98.38 84 LEU A O 1
ATOM 684 N N . ILE A 1 85 ? -10.583 -1.494 9.002 1.00 97.69 85 ILE A N 1
ATOM 685 C CA . ILE A 1 85 ? -11.547 -0.406 8.776 1.00 97.69 85 ILE A CA 1
ATOM 686 C C . ILE A 1 85 ? -12.977 -0.940 8.883 1.00 97.69 85 ILE A C 1
ATOM 688 O O . ILE A 1 85 ? -13.811 -0.330 9.556 1.00 97.69 85 ILE A O 1
ATOM 692 N N . GLY A 1 86 ? -13.264 -2.088 8.263 1.00 96.81 86 GLY A N 1
ATOM 693 C CA . GLY A 1 86 ? -14.559 -2.757 8.359 1.00 96.81 86 GLY A CA 1
ATOM 694 C C . GLY A 1 86 ? -14.939 -3.059 9.808 1.00 96.81 86 GLY A C 1
ATOM 695 O O . GLY A 1 86 ? -16.038 -2.713 10.239 1.00 96.81 86 GLY A O 1
ATOM 696 N N . GLN A 1 87 ? -14.006 -3.611 10.587 1.00 97.56 87 GLN A N 1
ATOM 697 C CA . GLN A 1 87 ? -14.221 -3.898 12.005 1.00 97.56 87 GLN A CA 1
ATOM 698 C C . GLN A 1 87 ? -14.447 -2.629 12.840 1.00 97.56 87 GLN A C 1
ATOM 700 O O . GLN A 1 87 ? -15.313 -2.614 13.719 1.00 97.56 87 GLN A O 1
ATOM 705 N N . LEU A 1 88 ? -13.706 -1.551 12.568 1.00 97.19 88 LEU A N 1
ATOM 706 C CA . LEU A 1 88 ? -13.872 -0.270 13.260 1.00 97.19 88 LEU A CA 1
ATOM 707 C C . LEU A 1 88 ? -15.215 0.389 12.949 1.00 97.19 88 LEU A C 1
ATOM 709 O O . LEU A 1 88 ? -15.821 0.975 13.843 1.00 97.19 88 LEU A O 1
ATOM 713 N N . LYS A 1 89 ? -15.730 0.244 11.724 1.00 95.06 89 LYS A N 1
ATOM 714 C CA . LYS A 1 89 ? -17.057 0.756 11.340 1.00 95.06 89 LYS A CA 1
ATOM 715 C C . LYS A 1 89 ? -18.210 0.087 12.098 1.00 95.06 89 LYS A C 1
ATOM 717 O O . LYS A 1 89 ? -19.282 0.680 12.191 1.00 95.06 89 LYS A O 1
ATOM 722 N N . LEU A 1 90 ? -17.992 -1.098 12.674 1.00 95.75 90 LEU A N 1
ATOM 723 C CA . LEU A 1 90 ? -18.951 -1.767 13.564 1.00 95.75 90 LEU A CA 1
ATOM 724 C C . LEU A 1 90 ? -18.897 -1.247 15.009 1.00 95.75 90 LEU A C 1
ATOM 726 O O . LEU A 1 90 ? -19.793 -1.542 15.800 1.00 95.75 90 LEU A O 1
ATOM 730 N N . GLN A 1 91 ? -17.864 -0.481 15.367 1.00 95.50 91 GLN A N 1
ATOM 731 C CA . GLN A 1 91 ? -17.730 0.122 16.690 1.00 95.50 91 GLN A CA 1
ATOM 732 C C . GLN A 1 91 ? -18.513 1.436 16.775 1.00 95.50 91 GLN A C 1
ATOM 734 O O . GLN A 1 91 ? -18.758 2.121 15.777 1.00 95.50 91 GLN A O 1
ATOM 739 N N . ASN A 1 92 ? -18.867 1.845 17.994 1.00 94.81 92 ASN A N 1
ATOM 740 C CA . ASN A 1 92 ? -19.504 3.140 18.228 1.00 94.81 92 ASN A CA 1
ATOM 741 C C . ASN A 1 92 ? -18.463 4.276 18.250 1.00 94.81 92 ASN A C 1
ATOM 743 O O . ASN A 1 92 ? -18.212 4.890 19.286 1.00 94.81 92 ASN A O 1
ATOM 747 N N . LEU A 1 93 ? -17.822 4.510 17.103 1.00 95.94 93 LEU A N 1
ATOM 748 C CA . LEU A 1 93 ? -16.795 5.538 16.934 1.00 95.94 93 LEU A CA 1
ATOM 749 C C . LEU A 1 93 ? -17.363 6.950 17.157 1.00 95.94 93 LEU A C 1
ATOM 751 O O . LEU A 1 93 ? -18.497 7.251 16.758 1.00 95.94 93 LEU A O 1
ATOM 755 N N . SER A 1 94 ? -16.532 7.840 17.705 1.00 97.25 94 SER A N 1
ATOM 756 C CA . SER A 1 94 ? -16.817 9.278 17.739 1.00 97.25 94 SER A CA 1
ATOM 757 C C . SER A 1 94 ? -16.968 9.846 16.318 1.00 97.25 94 SER A C 1
ATOM 759 O O . SER A 1 94 ? -16.427 9.298 15.357 1.00 97.25 94 SER A O 1
ATOM 761 N N . SER A 1 95 ? -17.688 10.961 16.150 1.00 95.75 95 SER A N 1
ATOM 762 C CA . SER A 1 95 ? -17.811 11.621 14.836 1.00 95.75 95 SER A CA 1
ATOM 763 C C . SER A 1 95 ? -16.452 12.027 14.262 1.00 95.75 95 SER A C 1
ATOM 765 O O . SER A 1 95 ? -16.227 11.900 13.061 1.00 95.75 95 SER A O 1
ATOM 767 N N . THR A 1 96 ? -15.540 12.470 15.130 1.00 96.38 96 THR A N 1
ATOM 768 C CA . THR A 1 96 ? -14.170 12.837 14.764 1.00 96.38 96 THR A CA 1
ATOM 769 C C . THR A 1 96 ? -13.390 11.628 14.263 1.00 96.38 96 THR A C 1
ATOM 771 O O . THR A 1 96 ? -12.802 11.694 13.189 1.00 96.38 96 THR A O 1
ATOM 774 N N . ASP A 1 97 ? -13.423 10.505 14.986 1.00 96.88 97 ASP A N 1
ATOM 775 C CA . ASP A 1 97 ? -12.688 9.305 14.573 1.00 96.88 97 ASP A CA 1
ATOM 776 C C . ASP A 1 97 ? -13.296 8.665 13.320 1.00 96.88 97 ASP A C 1
ATOM 778 O O . ASP A 1 97 ? -12.550 8.141 12.502 1.00 96.88 97 ASP A O 1
ATOM 782 N N . LYS A 1 98 ? -14.620 8.756 13.109 1.00 96.88 98 LYS A N 1
ATOM 783 C CA . LYS A 1 98 ? -15.253 8.353 11.838 1.00 96.88 98 LYS A CA 1
ATOM 784 C C . LYS A 1 98 ? -14.720 9.170 10.666 1.00 96.88 98 LYS A C 1
ATOM 786 O O . LYS A 1 98 ? -14.264 8.591 9.689 1.00 96.88 98 LYS A O 1
ATOM 791 N N . SER A 1 99 ? -14.730 10.500 10.787 1.00 96.06 99 SER A N 1
ATOM 792 C CA . SER A 1 99 ? -14.207 11.368 9.726 1.00 96.06 99 SER A CA 1
ATOM 793 C C . SER A 1 99 ? -12.726 11.113 9.465 1.00 96.06 99 SER A C 1
ATOM 795 O O . SER A 1 99 ? -12.295 11.165 8.317 1.00 96.06 99 SER A O 1
ATOM 797 N N . PHE A 1 100 ? -11.950 10.846 10.516 1.00 95.56 100 PHE A N 1
ATOM 798 C CA . PHE A 1 100 ? -10.526 10.577 10.377 1.00 95.56 100 PHE A CA 1
ATOM 799 C C . PHE A 1 100 ? -10.278 9.213 9.714 1.00 95.56 100 PHE A C 1
ATOM 801 O O . PHE A 1 100 ? -9.440 9.114 8.825 1.00 95.56 100 PHE A O 1
ATOM 808 N N . LEU A 1 101 ? -11.068 8.189 10.059 1.00 96.56 101 LEU A N 1
ATOM 809 C CA . LEU A 1 101 ? -11.038 6.871 9.419 1.00 96.56 101 LEU A CA 1
ATOM 810 C C . LEU A 1 101 ? -11.355 6.941 7.917 1.00 96.56 101 LEU A C 1
ATOM 812 O O . LEU A 1 101 ? -10.676 6.298 7.118 1.00 96.56 101 LEU A O 1
ATOM 816 N N . ASP A 1 102 ? -12.365 7.723 7.528 1.00 95.00 102 ASP A N 1
ATOM 817 C CA . ASP A 1 102 ? -12.718 7.908 6.117 1.00 95.00 102 ASP A CA 1
ATOM 818 C C . ASP A 1 102 ? -11.622 8.673 5.351 1.00 95.00 102 ASP A C 1
ATOM 820 O O . ASP A 1 102 ? -11.323 8.321 4.210 1.00 95.00 102 ASP A O 1
ATOM 824 N N . GLY A 1 103 ? -10.973 9.656 5.989 1.00 97.25 103 GLY A N 1
ATOM 825 C CA . GLY A 1 103 ? -9.814 10.357 5.424 1.00 97.25 103 GLY A CA 1
ATOM 826 C C . GLY A 1 103 ? -8.640 9.416 5.155 1.00 97.25 103 GLY A C 1
ATOM 827 O O . GLY A 1 103 ? -8.137 9.367 4.039 1.00 97.25 103 GLY A O 1
ATOM 828 N N . ILE A 1 104 ? -8.292 8.570 6.129 1.00 97.50 104 ILE A N 1
ATOM 829 C CA . ILE A 1 104 ? -7.231 7.564 5.974 1.00 97.50 104 ILE A CA 1
ATOM 830 C C . ILE A 1 104 ? -7.513 6.629 4.792 1.00 97.50 104 ILE A C 1
ATOM 832 O O . ILE A 1 104 ? -6.602 6.308 4.028 1.00 97.50 104 ILE A O 1
ATOM 836 N N . LYS A 1 105 ? -8.767 6.188 4.619 1.00 95.50 105 LYS A N 1
ATOM 837 C CA . LYS A 1 105 ? -9.133 5.336 3.479 1.00 95.50 105 LYS A CA 1
ATOM 838 C C . LYS A 1 105 ? -8.962 6.073 2.151 1.00 95.50 105 LYS A C 1
ATOM 840 O O . LYS A 1 105 ? -8.420 5.497 1.211 1.00 95.50 105 LYS A O 1
ATOM 845 N N . ALA A 1 106 ? -9.398 7.329 2.085 1.00 95.44 106 ALA A N 1
ATOM 846 C CA . ALA A 1 106 ? -9.252 8.150 0.889 1.00 95.44 106 ALA A CA 1
ATOM 847 C C . ALA A 1 106 ? -7.776 8.371 0.521 1.00 95.44 106 ALA A C 1
ATOM 849 O O . ALA A 1 106 ? -7.424 8.248 -0.651 1.00 95.44 106 ALA A O 1
ATOM 850 N N . ASP A 1 107 ? -6.911 8.617 1.507 1.00 95.50 107 ASP A N 1
ATOM 851 C CA . ASP A 1 107 ? -5.473 8.795 1.287 1.00 95.50 107 ASP A CA 1
ATOM 852 C C . ASP A 1 107 ? -4.835 7.513 0.732 1.00 95.50 107 ASP A C 1
ATOM 854 O O . ASP A 1 107 ? -4.118 7.556 -0.268 1.00 95.50 107 ASP A O 1
ATOM 858 N N . MET A 1 108 ? -5.159 6.348 1.312 1.00 93.12 108 MET A N 1
ATOM 859 C CA . MET A 1 108 ? -4.679 5.055 0.805 1.00 93.12 108 MET A CA 1
ATOM 860 C C . MET A 1 108 ? -5.100 4.802 -0.648 1.00 93.12 108 MET A C 1
ATOM 862 O O . MET A 1 108 ? -4.280 4.345 -1.454 1.00 93.12 108 MET A O 1
ATOM 866 N N . ASP A 1 109 ? -6.363 5.077 -0.976 1.00 91.00 109 ASP A N 1
ATOM 867 C CA . ASP A 1 109 ? -6.914 4.877 -2.320 1.00 91.00 109 ASP A CA 1
ATOM 868 C C . ASP A 1 109 ? -6.289 5.838 -3.330 1.00 91.00 109 ASP A C 1
ATOM 870 O O . ASP A 1 109 ? -5.931 5.426 -4.434 1.00 91.00 109 ASP A O 1
ATOM 874 N N . SER A 1 110 ? -6.093 7.094 -2.928 1.00 93.25 110 SER A N 1
ATOM 875 C CA . SER A 1 110 ? -5.428 8.115 -3.734 1.00 93.25 110 SER A CA 1
ATOM 876 C C . SER A 1 110 ? -4.008 7.687 -4.105 1.00 93.25 110 SER A C 1
ATOM 878 O O . SER A 1 110 ? -3.663 7.656 -5.287 1.00 93.25 110 SER A O 1
ATOM 880 N N . SER A 1 111 ? -3.202 7.249 -3.129 1.00 92.12 111 SER A N 1
ATOM 881 C CA . SER A 1 111 ? -1.844 6.760 -3.398 1.00 92.12 111 SER A CA 1
ATOM 882 C C . SER A 1 111 ? -1.833 5.566 -4.359 1.00 92.12 111 SER A C 1
ATOM 884 O O . SER A 1 111 ? -1.002 5.521 -5.264 1.00 92.12 111 SER A O 1
ATOM 886 N N . LEU A 1 112 ? -2.767 4.615 -4.213 1.00 87.94 112 LEU A N 1
ATOM 887 C CA . LEU A 1 112 ? -2.862 3.462 -5.117 1.00 87.94 112 LEU A CA 1
ATOM 888 C C . LEU A 1 112 ? -3.225 3.880 -6.543 1.00 87.94 112 LEU A C 1
ATOM 890 O O . LEU A 1 112 ? -2.627 3.397 -7.504 1.00 87.94 112 LEU A O 1
ATOM 894 N N . GLN A 1 113 ? -4.183 4.796 -6.680 1.00 88.19 113 GLN A N 1
ATOM 895 C CA . GLN A 1 113 ? -4.598 5.306 -7.978 1.00 88.19 113 GLN A CA 1
ATOM 896 C C . GLN A 1 113 ? -3.454 6.050 -8.673 1.00 88.19 113 GLN A C 1
ATOM 898 O O . GLN A 1 113 ? -3.205 5.816 -9.856 1.00 88.19 113 GLN A O 1
ATOM 903 N N . ILE A 1 114 ? -2.739 6.920 -7.952 1.00 88.56 114 ILE A N 1
ATOM 904 C CA . ILE A 1 114 ? -1.604 7.653 -8.521 1.00 88.56 114 ILE A CA 1
ATOM 905 C C . ILE A 1 114 ? -0.505 6.679 -8.949 1.00 88.56 114 ILE A C 1
ATOM 907 O O . ILE A 1 114 ? -0.015 6.780 -10.073 1.00 88.56 114 ILE A O 1
ATOM 911 N N . MET A 1 115 ? -0.176 5.688 -8.112 1.00 86.38 115 MET A N 1
ATOM 912 C CA . MET A 1 115 ? 0.781 4.638 -8.466 1.00 86.38 115 MET A CA 1
ATOM 913 C C . MET A 1 115 ? 0.423 3.947 -9.784 1.00 86.38 115 MET A C 1
ATOM 915 O O . MET A 1 115 ? 1.313 3.757 -10.613 1.00 86.38 115 MET A O 1
ATOM 919 N N . GLY A 1 116 ? -0.857 3.622 -9.999 1.00 80.69 116 GLY A N 1
ATOM 920 C CA . GLY A 1 116 ? -1.352 2.998 -11.231 1.00 80.69 116 GLY A CA 1
ATOM 921 C C . GLY A 1 116 ? -1.193 3.853 -12.493 1.00 80.69 116 GLY A C 1
ATOM 922 O O . GLY A 1 116 ? -1.216 3.324 -13.604 1.00 80.69 116 GLY A O 1
ATOM 923 N N . HIS A 1 117 ? -0.999 5.165 -12.344 1.00 81.88 117 HIS A N 1
ATOM 924 C CA . HIS A 1 117 ? -0.736 6.085 -13.450 1.00 81.88 117 HIS A CA 1
ATOM 925 C C . HIS A 1 117 ? 0.758 6.314 -13.726 1.00 81.88 117 HIS A C 1
ATOM 927 O O . HIS A 1 117 ? 1.094 6.912 -14.750 1.00 81.88 117 HIS A O 1
ATOM 933 N N . LEU A 1 118 ? 1.663 5.838 -12.864 1.00 82.19 118 LEU A N 1
ATOM 934 C CA . LEU A 1 118 ? 3.103 5.983 -13.077 1.00 82.19 118 LEU A CA 1
ATOM 935 C C . LEU A 1 118 ? 3.581 5.112 -14.250 1.00 82.19 118 LEU A C 1
ATOM 937 O O . LEU A 1 118 ? 3.196 3.955 -14.407 1.00 82.19 118 LEU A O 1
ATOM 941 N N . GLU A 1 119 ? 4.500 5.634 -15.068 1.00 80.38 119 GLU A N 1
ATOM 942 C CA . GLU A 1 119 ? 4.973 4.953 -16.287 1.00 80.38 119 GLU A CA 1
ATOM 943 C C . GLU A 1 119 ? 5.964 3.796 -16.032 1.00 80.38 119 GLU A C 1
ATOM 945 O O . GLU A 1 119 ? 6.646 3.332 -16.957 1.00 80.38 119 GLU A O 1
ATOM 950 N N . TYR A 1 120 ? 6.062 3.302 -14.794 1.00 81.25 120 TYR A N 1
ATOM 951 C CA . TYR A 1 120 ? 7.025 2.274 -14.404 1.00 81.25 120 TYR A CA 1
ATOM 952 C C . TYR A 1 120 ? 6.892 0.998 -15.246 1.00 81.25 120 TYR A C 1
ATOM 954 O O . TYR A 1 120 ? 7.839 0.621 -15.941 1.00 81.25 120 TYR A O 1
ATOM 962 N N . ASN A 1 121 ? 5.715 0.361 -15.236 1.00 78.81 121 ASN A N 1
ATOM 963 C CA . ASN A 1 121 ? 5.489 -0.910 -15.934 1.00 78.81 121 ASN A CA 1
ATOM 964 C C . ASN A 1 121 ? 5.733 -0.803 -17.431 1.00 78.81 121 ASN A C 1
ATOM 966 O O . ASN A 1 121 ? 6.401 -1.651 -18.024 1.00 78.81 121 ASN A O 1
ATOM 970 N N . THR A 1 122 ? 5.230 0.270 -18.037 1.00 81.19 122 THR A N 1
ATOM 971 C CA . THR A 1 122 ? 5.434 0.561 -19.455 1.00 81.19 122 THR A CA 1
ATOM 972 C C . THR A 1 122 ? 6.927 0.645 -19.770 1.00 81.19 122 THR A C 1
ATOM 974 O O . THR A 1 122 ? 7.409 0.007 -20.711 1.00 81.19 122 THR A O 1
ATOM 977 N N . THR A 1 123 ? 7.691 1.374 -18.956 1.00 78.50 123 THR A N 1
ATOM 978 C CA . THR A 1 123 ? 9.130 1.573 -19.164 1.00 78.50 123 THR A CA 1
ATOM 979 C C . THR A 1 123 ? 9.932 0.289 -18.916 1.00 78.50 123 THR A C 1
ATOM 981 O O . THR A 1 123 ? 10.811 -0.058 -19.715 1.00 78.50 123 THR A O 1
ATOM 984 N N . ALA A 1 124 ? 9.599 -0.467 -17.866 1.00 75.88 124 ALA A N 1
ATOM 985 C CA . ALA A 1 124 ? 10.217 -1.751 -17.540 1.00 75.88 124 ALA A CA 1
ATOM 986 C C . ALA A 1 124 ? 9.968 -2.799 -18.641 1.00 75.88 124 ALA A C 1
ATOM 988 O O . ALA A 1 124 ? 10.909 -3.448 -19.109 1.00 75.88 124 ALA A O 1
ATOM 989 N N . ALA A 1 125 ? 8.735 -2.901 -19.146 1.00 79.19 125 ALA A N 1
ATOM 990 C CA . ALA A 1 125 ? 8.383 -3.793 -20.249 1.00 79.19 125 ALA A CA 1
ATOM 991 C C . ALA A 1 125 ? 9.139 -3.439 -21.541 1.00 79.19 125 ALA A C 1
ATOM 993 O O . ALA A 1 125 ? 9.694 -4.319 -22.206 1.00 79.19 125 ALA A O 1
ATOM 994 N N . GLN A 1 126 ? 9.237 -2.148 -21.882 1.00 79.12 126 GLN A N 1
ATOM 995 C CA . GLN A 1 126 ? 10.013 -1.690 -23.040 1.00 79.12 126 GLN A CA 1
ATOM 996 C C . GLN A 1 126 ? 11.510 -2.003 -22.913 1.00 79.12 126 GLN A C 1
ATOM 998 O O . GLN A 1 126 ? 12.160 -2.325 -23.914 1.00 79.12 126 GLN A O 1
ATOM 1003 N N . PHE A 1 127 ? 12.079 -1.894 -21.709 1.00 77.06 127 PHE A N 1
ATOM 1004 C CA . PHE A 1 127 ? 13.464 -2.279 -21.442 1.00 77.06 127 PHE A CA 1
ATOM 1005 C C . PHE A 1 127 ? 13.669 -3.790 -21.615 1.00 77.06 127 PHE A C 1
ATOM 1007 O O . PHE A 1 127 ? 14.570 -4.205 -22.348 1.00 77.06 127 PHE A O 1
ATOM 1014 N N . ASN A 1 128 ? 12.793 -4.605 -21.026 1.00 79.88 128 ASN A N 1
ATOM 1015 C CA . ASN A 1 128 ? 12.843 -6.064 -21.130 1.00 79.88 128 ASN A CA 1
ATOM 1016 C C . ASN A 1 128 ? 12.708 -6.548 -22.583 1.00 79.88 128 ASN A C 1
ATOM 1018 O O . ASN A 1 128 ? 13.453 -7.429 -23.015 1.00 79.88 128 ASN A O 1
ATOM 1022 N N . ALA A 1 129 ? 11.823 -5.930 -23.371 1.00 80.75 129 ALA A N 1
ATOM 1023 C CA . ALA A 1 129 ? 11.646 -6.247 -24.787 1.00 80.75 129 ALA A CA 1
ATOM 1024 C C . ALA A 1 129 ? 12.883 -5.905 -25.637 1.00 80.75 129 ALA A C 1
ATOM 1026 O O . ALA A 1 129 ? 13.204 -6.638 -26.574 1.00 80.75 129 ALA A O 1
ATOM 1027 N N . LEU A 1 130 ? 13.596 -4.812 -25.328 1.00 74.31 130 LEU A N 1
ATOM 1028 C CA . LEU A 1 130 ? 14.885 -4.524 -25.965 1.00 74.31 130 LEU A CA 1
ATOM 1029 C C . LEU A 1 130 ? 15.936 -5.568 -25.589 1.00 74.31 130 LEU A C 1
ATOM 1031 O O . LEU A 1 130 ? 16.642 -6.045 -26.473 1.00 74.31 130 LEU A O 1
ATOM 1035 N N . LEU A 1 131 ? 16.026 -5.929 -24.305 1.00 74.81 131 LEU A N 1
ATOM 1036 C CA . LEU A 1 131 ? 16.983 -6.919 -23.810 1.00 74.81 131 LEU A CA 1
ATOM 1037 C C . LEU A 1 131 ? 16.799 -8.278 -24.507 1.00 74.81 131 LEU A C 1
ATOM 1039 O O . LEU A 1 131 ? 17.781 -8.884 -24.922 1.00 74.81 131 LEU A O 1
ATOM 1043 N N . GLY A 1 132 ? 15.550 -8.707 -24.717 1.00 64.00 132 GLY A N 1
ATOM 1044 C CA . GLY A 1 132 ? 15.220 -9.950 -25.426 1.00 64.00 132 GLY A CA 1
ATOM 1045 C C . GLY A 1 132 ? 15.538 -9.955 -26.929 1.00 64.00 132 GLY A C 1
ATOM 1046 O O . GLY A 1 132 ? 15.618 -11.026 -27.523 1.00 64.00 132 GLY A O 1
ATOM 1047 N N . LYS A 1 133 ? 15.740 -8.785 -27.555 1.00 66.81 133 LYS A N 1
ATOM 1048 C CA . LYS A 1 133 ? 16.120 -8.653 -28.976 1.00 66.81 133 LYS A CA 1
ATOM 1049 C C . LYS A 1 133 ? 17.635 -8.618 -29.204 1.00 66.81 133 LYS A C 1
ATOM 1051 O O . LYS A 1 133 ? 18.065 -8.682 -30.356 1.00 66.81 133 LYS A O 1
ATOM 1056 N N . PHE A 1 134 ? 18.451 -8.504 -28.153 1.00 57.59 134 PHE A N 1
ATOM 1057 C CA . PHE A 1 134 ? 19.904 -8.582 -28.302 1.00 57.59 134 PHE A CA 1
ATOM 1058 C C . PHE A 1 134 ? 20.322 -10.026 -28.612 1.00 57.59 134 PHE A C 1
ATOM 1060 O O . PHE A 1 134 ? 19.913 -10.938 -27.891 1.00 57.59 134 PHE A O 1
ATOM 1067 N N . PRO A 1 135 ? 21.148 -10.264 -29.651 1.00 50.88 135 PRO A N 1
ATOM 1068 C CA . PRO A 1 135 ? 21.603 -11.605 -29.982 1.00 50.88 135 PRO A CA 1
ATOM 1069 C C . PRO A 1 135 ? 22.374 -12.184 -28.792 1.00 50.88 135 PRO A C 1
ATOM 1071 O O . PRO A 1 135 ? 23.430 -11.683 -28.398 1.00 50.88 135 PRO A O 1
ATOM 1074 N N . THR A 1 136 ? 21.835 -13.264 -28.236 1.00 52.31 136 THR A N 1
ATOM 1075 C CA . THR A 1 136 ? 22.257 -13.970 -27.014 1.00 52.31 136 THR A CA 1
ATOM 1076 C C . THR A 1 136 ? 23.699 -14.496 -27.033 1.00 52.31 136 THR A C 1
ATOM 1078 O O . THR A 1 136 ? 24.179 -15.001 -26.017 1.00 52.31 136 THR A O 1
ATOM 1081 N N . ASN A 1 137 ? 24.420 -14.327 -28.146 1.00 43.97 137 ASN A N 1
ATOM 1082 C CA . ASN A 1 137 ? 25.683 -15.006 -28.423 1.00 43.97 137 ASN A CA 1
ATOM 1083 C C . ASN A 1 137 ? 26.925 -14.090 -28.422 1.00 43.97 137 ASN A C 1
ATOM 1085 O O . ASN A 1 137 ? 28.027 -14.622 -28.460 1.00 43.97 137 ASN A O 1
ATOM 1089 N N . ILE A 1 138 ? 26.799 -12.751 -28.373 1.00 53.34 138 ILE A N 1
ATOM 1090 C CA . ILE A 1 138 ? 27.965 -11.847 -28.571 1.00 53.34 138 ILE A CA 1
ATOM 1091 C C . ILE A 1 138 ? 28.341 -11.007 -27.330 1.00 53.34 138 ILE A C 1
ATOM 1093 O O . ILE A 1 138 ? 29.503 -10.649 -27.180 1.00 53.34 138 ILE A O 1
ATOM 1097 N N . VAL A 1 139 ? 27.428 -10.743 -26.383 1.00 50.56 139 VAL A N 1
ATOM 1098 C CA . VAL A 1 139 ? 27.700 -9.808 -25.252 1.00 50.56 139 VAL A CA 1
ATOM 1099 C C . VAL A 1 139 ? 27.610 -10.468 -23.863 1.00 50.56 139 VAL A C 1
ATOM 1101 O O . VAL A 1 139 ? 27.808 -9.835 -22.826 1.00 50.56 139 VAL A O 1
ATOM 1104 N N . ARG A 1 140 ? 27.364 -11.782 -23.808 1.00 46.41 140 ARG A N 1
ATOM 1105 C CA . ARG A 1 140 ? 27.098 -12.504 -22.551 1.00 46.41 140 ARG A CA 1
ATOM 1106 C C . ARG A 1 140 ? 28.309 -12.604 -21.605 1.00 46.41 140 ARG A C 1
ATOM 1108 O O . ARG A 1 140 ? 28.124 -12.946 -20.444 1.00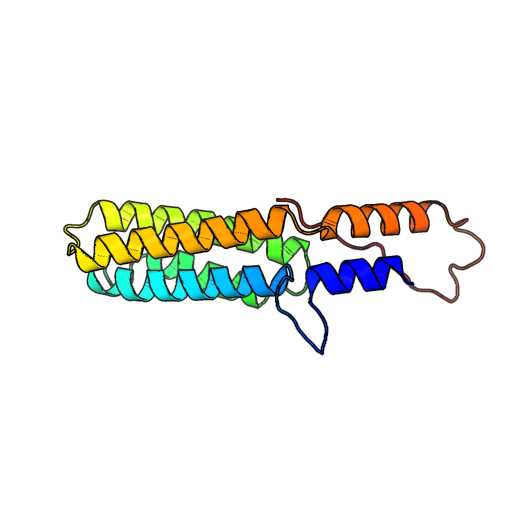 46.41 140 ARG A O 1
ATOM 1115 N N . LEU A 1 141 ? 29.522 -12.292 -22.072 1.00 47.06 141 LEU A N 1
ATOM 1116 C CA . LEU A 1 141 ? 30.746 -12.392 -21.266 1.00 47.06 141 LEU A CA 1
ATOM 1117 C C . LEU A 1 141 ? 31.076 -11.153 -20.416 1.00 47.06 141 LEU A C 1
ATOM 1119 O O . LEU A 1 141 ? 31.873 -11.291 -19.497 1.00 47.06 141 LEU A O 1
ATOM 1123 N N . TYR A 1 142 ? 30.473 -9.980 -20.662 1.00 50.75 142 TYR A N 1
ATOM 1124 C CA . TYR A 1 142 ? 30.871 -8.752 -19.945 1.00 50.75 142 TYR A CA 1
ATOM 1125 C C . TYR A 1 142 ? 29.733 -7.876 -19.405 1.00 50.75 142 TYR A C 1
ATOM 1127 O O . TYR A 1 142 ? 29.988 -7.047 -18.535 1.00 50.75 142 TYR A O 1
ATOM 1135 N N . THR A 1 143 ? 28.475 -8.054 -19.825 1.00 50.22 143 THR A N 1
ATOM 1136 C CA . THR A 1 143 ? 27.364 -7.235 -19.306 1.00 50.22 143 THR A CA 1
ATOM 1137 C C . THR A 1 143 ? 26.288 -8.105 -18.660 1.00 50.22 143 THR A C 1
ATOM 1139 O O . THR A 1 143 ? 25.401 -8.623 -19.335 1.00 50.22 143 THR A O 1
ATOM 1142 N N . PHE A 1 144 ? 26.354 -8.252 -17.334 1.00 61.03 144 PHE A N 1
ATOM 1143 C CA . PHE A 1 144 ? 25.400 -8.984 -16.481 1.00 61.03 144 PHE A CA 1
ATOM 1144 C C . PHE A 1 144 ? 24.064 -8.221 -16.298 1.00 61.03 144 PHE A C 1
ATOM 1146 O O . PHE A 1 144 ? 23.548 -8.067 -15.192 1.00 61.03 144 PHE A O 1
ATOM 1153 N N . VAL A 1 145 ? 23.502 -7.680 -17.381 1.00 63.97 145 VAL A N 1
ATOM 1154 C CA . VAL A 1 145 ? 22.282 -6.862 -17.328 1.00 63.97 145 VAL A CA 1
ATOM 1155 C C . VAL A 1 145 ? 21.058 -7.780 -17.261 1.00 63.97 145 VAL A C 1
ATOM 1157 O O . VAL A 1 145 ? 20.741 -8.471 -18.226 1.00 63.97 145 VAL A O 1
ATOM 1160 N N . ARG A 1 146 ? 20.382 -7.799 -16.105 1.00 74.19 146 ARG A N 1
ATOM 1161 C CA . ARG A 1 146 ? 19.150 -8.568 -15.856 1.00 74.19 146 ARG A CA 1
ATOM 1162 C C . ARG A 1 146 ? 17.894 -7.785 -16.280 1.00 74.19 146 ARG A C 1
ATOM 1164 O O . ARG A 1 146 ? 17.937 -6.552 -16.250 1.00 74.19 146 ARG A O 1
ATOM 1171 N N . PRO A 1 147 ? 16.800 -8.473 -16.666 1.00 76.75 147 PRO A N 1
ATOM 1172 C CA . PRO A 1 147 ? 15.500 -7.834 -16.878 1.00 76.75 147 PRO A CA 1
ATOM 1173 C C . PRO A 1 147 ? 14.978 -7.198 -15.581 1.00 76.75 147 PRO A C 1
ATOM 1175 O O . PRO A 1 147 ? 15.339 -7.633 -14.487 1.00 76.75 147 PRO A O 1
ATOM 1178 N N . LEU A 1 148 ? 14.131 -6.179 -15.721 1.00 77.56 148 LEU A N 1
ATOM 1179 C CA . LEU A 1 148 ? 13.407 -5.547 -14.619 1.00 77.56 148 LEU A CA 1
ATOM 1180 C C . LEU A 1 148 ? 12.126 -6.324 -14.313 1.00 77.56 148 LEU A C 1
ATOM 1182 O O . LEU A 1 148 ? 11.443 -6.788 -15.227 1.00 77.56 148 LEU A O 1
ATOM 1186 N N . THR A 1 149 ? 11.788 -6.447 -13.037 1.00 79.88 149 THR A N 1
ATOM 1187 C CA . THR A 1 149 ? 10.487 -6.975 -12.613 1.00 79.88 149 THR A CA 1
ATOM 1188 C C . THR A 1 149 ? 9.391 -5.959 -12.943 1.00 79.88 149 THR A C 1
ATOM 1190 O O . THR A 1 149 ? 9.646 -4.763 -12.894 1.00 79.88 149 THR A O 1
ATOM 1193 N N . LEU A 1 150 ? 8.195 -6.414 -13.316 1.00 79.00 150 LEU A N 1
ATOM 1194 C CA . LEU A 1 150 ? 7.023 -5.539 -13.404 1.00 79.00 150 LEU A CA 1
ATOM 1195 C C . LEU A 1 150 ? 6.391 -5.382 -12.014 1.00 79.00 150 LEU A C 1
ATOM 1197 O O . LEU A 1 150 ? 6.611 -6.215 -11.133 1.00 79.00 150 LEU A O 1
ATOM 1201 N N . PHE A 1 151 ? 5.627 -4.313 -11.834 1.00 75.50 151 PHE A N 1
ATOM 1202 C CA . PHE A 1 151 ? 4.859 -4.005 -10.635 1.00 75.50 151 PHE A CA 1
ATOM 1203 C C . PHE A 1 151 ? 3.389 -3.932 -11.039 1.00 75.50 151 PHE A C 1
ATOM 1205 O O . PHE A 1 151 ? 2.925 -2.877 -11.451 1.00 75.50 151 PHE A O 1
ATOM 1212 N N . ASP A 1 152 ? 2.672 -5.049 -11.043 1.00 71.06 152 ASP A N 1
ATOM 1213 C CA . ASP A 1 152 ? 1.274 -5.046 -11.493 1.00 71.06 152 ASP A CA 1
ATOM 1214 C C . ASP A 1 152 ? 0.394 -4.225 -10.517 1.00 71.06 152 ASP A C 1
ATOM 1216 O O . ASP A 1 152 ? 0.808 -3.979 -9.390 1.00 71.06 152 ASP A O 1
ATOM 1220 N N . TYR A 1 153 ? -0.743 -3.686 -10.968 1.00 57.75 153 TYR A N 1
ATOM 1221 C CA . TYR A 1 153 ? -1.622 -2.794 -10.187 1.00 57.75 153 TYR A CA 1
ATOM 1222 C C . TYR A 1 153 ? -3.001 -3.413 -10.007 1.00 57.75 153 TYR A C 1
ATOM 1224 O O . TYR A 1 153 ? -3.472 -4.054 -10.978 1.00 57.75 153 TYR A O 1
#

pLDDT: mean 85.69, std 13.98, range [43.97, 98.38]

Sequence (153 aa):
MKRRDAAERYFYGTNDNDEDSVVYYLNERISSAGNLLIIARRYLSENDKLITDVSQSCEKLEKADDPKGKYEYNEKLTESCDALIGQLKLQNLSSTDKSFLDGIKADMDSSLQIMGHLEYNTTAAQFNALLGKFPTNIVRLYTFVRPLTLFDY

Secondary structure (DSSP, 8-state):
-HHHHHHHHHHH-BTTB-TTSHHHHHHHHHHHHHHHHHHHTTTS-TT-HHHHHHHHHHHHHHH--SHHHHHHHHHHHHHHHHHHHHHHHTS---HHHHHHHHHHHHHHHHHHHHHHHSTHHHHHHHHHHHHHHS-TTTSTTT---PPPPP---